Protein AF-A0AAP0JXM6-F1 (afdb_monomer_lite)

Sequence (128 aa):
MDSALVLCIYFRFPTVDTTRVLQEIHTDSAFCCRHSFEYSDRDEMMVAHIVGGFDAFIKLPQGWPMLTCALKLISLKSSENHSRAISLSFICKVEEMANSLDVHTRQNLLSFADAIEEILVQQMRSEL

Secondary structure (DSSP, 8-state):
--HHHHHHHHHH-TTS-TTSGGGTTTS------SSEEEEETTTTEEEEEETTTEEEEEEPPTTTTTS-PPPEEEEEEE-SSS-----HHHHHHHHHHHHHS-HHHHHSHHHHHHHHHHHHHHHHHH--

pLDDT: mean 72.8, std 18.31, range [34.12, 95.0]

Radius of gyration: 15.61 Å; chains: 1; bounding box: 45×33×35 Å

Structure (mmCIF, N/CA/C/O backbone):
data_AF-A0AAP0JXM6-F1
#
_entry.id   AF-A0AAP0JXM6-F1
#
loop_
_atom_site.group_PDB
_atom_site.id
_atom_site.type_symbol
_atom_site.label_atom_id
_atom_site.label_alt_id
_atom_site.label_comp_id
_atom_site.label_asym_id
_atom_site.label_entity_id
_atom_site.label_seq_id
_atom_site.pdbx_PDB_ins_code
_atom_site.Cartn_x
_atom_site.Cartn_y
_atom_site.Cartn_z
_atom_site.occupancy
_atom_site.B_iso_or_equiv
_atom_site.auth_seq_id
_atom_site.auth_comp_id
_atom_site.auth_asym_id
_atom_site.auth_atom_id
_atom_site.pdbx_PDB_model_num
ATOM 1 N N . MET A 1 1 ? 26.479 4.513 9.598 1.00 46.00 1 MET A N 1
ATOM 2 C CA . MET A 1 1 ? 25.680 4.909 8.422 1.00 46.00 1 MET A CA 1
ATOM 3 C C . MET A 1 1 ? 24.290 4.384 8.677 1.00 46.00 1 MET A C 1
ATOM 5 O O . MET A 1 1 ? 24.148 3.175 8.796 1.00 46.00 1 MET A O 1
ATOM 9 N N . ASP A 1 2 ? 23.326 5.275 8.889 1.00 44.44 2 ASP A N 1
ATOM 10 C CA . ASP A 1 2 ? 21.949 4.899 9.201 1.00 44.44 2 ASP A CA 1
ATOM 11 C C . ASP A 1 2 ? 21.358 4.061 8.070 1.00 44.44 2 ASP A C 1
ATOM 13 O O . ASP A 1 2 ? 21.294 4.504 6.922 1.00 44.44 2 ASP A O 1
ATOM 17 N N . SER A 1 3 ? 20.927 2.842 8.394 1.00 43.47 3 SER A N 1
ATOM 18 C CA . SER A 1 3 ? 20.316 1.900 7.449 1.00 43.47 3 SER A CA 1
ATOM 19 C C . SER A 1 3 ? 19.133 2.523 6.694 1.00 43.47 3 SER A C 1
ATOM 21 O O . SER A 1 3 ? 18.903 2.202 5.530 1.00 43.47 3 SER A O 1
ATOM 23 N N . ALA A 1 4 ? 18.450 3.490 7.316 1.00 44.25 4 ALA A N 1
ATOM 24 C CA . ALA A 1 4 ? 17.371 4.268 6.715 1.00 44.25 4 ALA A CA 1
ATOM 25 C C . ALA A 1 4 ? 17.824 5.122 5.513 1.00 44.25 4 ALA A C 1
ATOM 27 O O . ALA A 1 4 ? 17.113 5.200 4.513 1.00 44.25 4 ALA A O 1
ATOM 28 N N . LEU A 1 5 ? 19.021 5.723 5.559 1.00 46.34 5 LEU A N 1
ATOM 29 C CA . LEU A 1 5 ? 19.538 6.543 4.454 1.00 46.34 5 LEU A CA 1
ATOM 30 C C . LEU A 1 5 ? 19.880 5.686 3.230 1.00 46.34 5 LEU A C 1
ATOM 32 O O . LEU A 1 5 ? 19.656 6.104 2.096 1.00 46.34 5 LEU A O 1
ATOM 36 N N . VAL A 1 6 ? 20.383 4.471 3.456 1.00 50.72 6 VAL A N 1
ATOM 37 C CA . VAL A 1 6 ? 20.760 3.542 2.381 1.00 50.72 6 VAL A CA 1
ATOM 38 C C . VAL A 1 6 ? 19.522 3.033 1.635 1.00 50.72 6 VAL A C 1
ATOM 40 O O . VAL A 1 6 ? 19.532 2.998 0.404 1.00 50.72 6 VAL A O 1
ATOM 43 N N . LEU A 1 7 ? 18.435 2.716 2.353 1.00 54.78 7 LEU A N 1
ATOM 44 C CA . LEU A 1 7 ? 17.163 2.325 1.733 1.00 54.78 7 LEU A CA 1
ATOM 45 C C . LEU A 1 7 ? 16.554 3.477 0.914 1.00 54.78 7 LEU A C 1
ATOM 47 O O . LEU A 1 7 ? 16.177 3.268 -0.239 1.00 54.78 7 LEU A O 1
ATOM 51 N N . CYS A 1 8 ? 16.512 4.699 1.455 1.00 48.59 8 CYS A N 1
ATOM 52 C CA . CYS A 1 8 ? 15.958 5.862 0.747 1.00 48.59 8 CYS A CA 1
ATOM 53 C C . CYS A 1 8 ? 16.658 6.135 -0.595 1.00 48.59 8 CYS A C 1
ATOM 55 O O . CYS A 1 8 ? 15.997 6.427 -1.592 1.00 48.59 8 CYS A O 1
ATOM 57 N N . ILE A 1 9 ? 17.987 6.003 -0.644 1.00 53.06 9 ILE A N 1
ATOM 58 C CA . ILE A 1 9 ? 18.768 6.206 -1.872 1.00 53.06 9 ILE A CA 1
ATOM 59 C C . ILE A 1 9 ? 18.470 5.100 -2.895 1.00 53.06 9 ILE A C 1
ATOM 61 O O . ILE A 1 9 ? 18.244 5.395 -4.070 1.00 53.06 9 ILE A O 1
ATOM 65 N N . TYR A 1 10 ? 18.410 3.840 -2.452 1.00 52.59 10 TYR A N 1
ATOM 66 C CA . TYR A 1 10 ? 18.183 2.694 -3.336 1.00 52.59 10 TYR A CA 1
ATOM 67 C C . TYR A 1 10 ? 16.790 2.713 -3.986 1.00 52.59 10 TYR A C 1
ATOM 69 O O . TYR A 1 10 ? 16.650 2.415 -5.171 1.00 52.59 10 TYR A O 1
ATOM 77 N N . PHE A 1 11 ? 15.755 3.129 -3.248 1.00 54.75 11 PHE A N 1
ATOM 78 C CA . PHE A 1 11 ? 14.386 3.192 -3.781 1.00 54.75 11 PHE A CA 1
ATOM 79 C C . PHE A 1 11 ? 14.093 4.435 -4.621 1.00 54.75 11 PHE A C 1
ATOM 81 O O . PHE A 1 11 ? 13.158 4.417 -5.427 1.00 54.75 11 PHE A O 1
ATOM 88 N N . ARG A 1 12 ? 14.883 5.507 -4.472 1.00 50.31 12 ARG A N 1
ATOM 89 C CA . ARG A 1 12 ? 14.752 6.713 -5.300 1.00 50.31 12 ARG A CA 1
ATOM 90 C C . ARG A 1 12 ? 15.459 6.578 -6.652 1.00 50.31 12 ARG A C 1
ATOM 92 O O . ARG A 1 12 ? 14.967 7.131 -7.632 1.00 50.31 12 ARG A O 1
ATOM 99 N N . PHE A 1 13 ? 16.562 5.830 -6.723 1.00 47.38 13 PHE A N 1
ATOM 100 C CA . PHE A 1 13 ? 17.358 5.657 -7.944 1.00 47.38 13 PHE A CA 1
ATOM 101 C C . PHE A 1 13 ? 17.736 4.182 -8.173 1.00 47.38 13 PHE A C 1
ATOM 103 O O . PHE A 1 13 ? 18.875 3.793 -7.918 1.00 47.38 13 PHE A O 1
ATOM 110 N N . PRO A 1 14 ? 16.821 3.349 -8.704 1.00 46.53 14 PRO A N 1
ATOM 111 C CA . PRO A 1 14 ? 17.068 1.914 -8.873 1.00 46.53 14 PRO A CA 1
ATOM 112 C C . PRO A 1 14 ? 18.116 1.566 -9.952 1.00 46.53 14 PRO A C 1
ATOM 114 O O . PRO A 1 14 ? 18.476 0.401 -10.093 1.00 46.53 14 PRO A O 1
ATOM 117 N N . THR A 1 15 ? 18.604 2.541 -10.731 1.00 45.38 15 THR A N 1
ATOM 118 C CA . THR A 1 15 ? 19.466 2.312 -11.909 1.00 45.38 15 THR A CA 1
ATOM 119 C C . THR A 1 15 ? 20.840 2.987 -11.857 1.00 45.38 15 THR A C 1
ATOM 121 O O . THR A 1 15 ? 21.535 2.989 -12.871 1.00 45.38 15 THR A O 1
ATOM 124 N N . VAL A 1 16 ? 21.252 3.589 -10.736 1.00 47.06 16 VAL A N 1
ATOM 125 C CA . VAL A 1 16 ? 22.536 4.313 -10.666 1.00 47.06 16 VAL A CA 1
ATOM 126 C C . VAL A 1 16 ? 23.556 3.552 -9.825 1.00 47.06 16 VAL A C 1
ATOM 128 O O . VAL A 1 16 ? 23.316 3.228 -8.666 1.00 47.06 16 VAL A O 1
ATOM 131 N N . ASP A 1 17 ? 24.711 3.306 -10.447 1.00 46.91 17 ASP A N 1
ATOM 132 C CA . ASP A 1 17 ? 25.941 2.779 -9.859 1.00 46.91 17 ASP A CA 1
ATOM 133 C C . ASP A 1 17 ? 26.232 3.477 -8.515 1.00 46.91 17 ASP A C 1
ATOM 135 O O . ASP A 1 17 ? 26.481 4.687 -8.443 1.00 46.91 17 ASP A O 1
ATOM 139 N N . THR A 1 18 ? 26.134 2.713 -7.428 1.00 48.53 18 THR A N 1
ATOM 140 C CA . THR A 1 18 ? 26.027 3.164 -6.026 1.00 48.53 18 THR A CA 1
ATOM 141 C C . THR A 1 18 ? 27.225 3.972 -5.515 1.00 48.53 18 THR A C 1
ATOM 143 O O . THR A 1 18 ? 27.189 4.518 -4.414 1.00 48.53 18 THR A O 1
ATOM 146 N N . THR A 1 19 ? 28.286 4.093 -6.309 1.00 45.75 19 THR A N 1
ATOM 147 C CA . THR A 1 19 ? 29.558 4.712 -5.925 1.00 45.75 19 THR A CA 1
ATOM 148 C C . THR A 1 19 ? 29.633 6.223 -6.158 1.00 45.75 19 THR A C 1
ATOM 150 O O . THR A 1 19 ? 30.453 6.874 -5.517 1.00 45.75 19 THR A O 1
ATOM 153 N N . ARG A 1 20 ? 28.782 6.821 -7.009 1.00 41.75 20 ARG A N 1
ATOM 154 C CA . ARG A 1 20 ? 28.852 8.275 -7.310 1.00 41.75 20 ARG A CA 1
ATOM 155 C C . ARG A 1 20 ? 27.851 9.138 -6.540 1.00 41.75 20 ARG A C 1
ATOM 157 O O . ARG A 1 20 ? 28.072 10.334 -6.405 1.00 41.75 20 ARG A O 1
ATOM 164 N N . VAL A 1 21 ? 26.795 8.541 -5.992 1.00 49.12 21 VAL A N 1
ATOM 165 C CA . VAL A 1 21 ? 25.706 9.284 -5.327 1.00 49.12 21 VAL A CA 1
ATOM 166 C C . VAL A 1 21 ? 26.081 9.713 -3.902 1.00 49.12 21 VAL A C 1
ATOM 168 O O . VAL A 1 21 ? 25.598 10.721 -3.405 1.00 49.12 21 VAL A O 1
ATOM 171 N N . LEU A 1 22 ? 26.998 8.994 -3.243 1.00 47.78 22 LEU A N 1
ATOM 172 C CA . LEU A 1 22 ? 27.390 9.270 -1.854 1.00 47.78 22 LEU A CA 1
ATOM 173 C C . LEU A 1 22 ? 28.123 10.610 -1.671 1.00 47.78 22 LEU A C 1
ATOM 175 O O . LEU A 1 22 ? 28.126 11.150 -0.568 1.00 47.78 22 LEU A O 1
ATOM 179 N N . GLN A 1 23 ? 28.737 11.151 -2.728 1.00 42.44 23 GLN A N 1
ATOM 180 C CA . GLN A 1 23 ? 29.554 12.365 -2.642 1.00 42.44 23 GLN A CA 1
ATOM 181 C C . GLN A 1 23 ? 28.757 13.656 -2.903 1.00 42.44 23 GLN A C 1
ATOM 183 O O . GLN A 1 23 ? 29.183 14.725 -2.473 1.00 42.44 23 GLN A O 1
ATOM 188 N N . GLU A 1 24 ? 27.588 13.565 -3.546 1.00 41.09 24 GLU A N 1
ATOM 189 C CA . GLU A 1 24 ? 26.732 14.721 -3.868 1.00 41.09 24 GLU A CA 1
ATOM 190 C C . GLU A 1 24 ? 25.692 15.022 -2.769 1.00 41.09 24 GLU A C 1
ATOM 192 O O . GLU A 1 24 ? 25.164 16.125 -2.684 1.00 41.09 24 GLU A O 1
ATOM 197 N N . ILE A 1 25 ? 25.447 14.071 -1.860 1.00 45.91 25 ILE A N 1
ATOM 198 C CA . ILE A 1 25 ? 24.448 14.193 -0.779 1.00 45.91 25 ILE A CA 1
ATOM 199 C C . ILE A 1 25 ? 25.002 14.962 0.442 1.00 45.91 25 ILE A C 1
ATOM 201 O O . ILE A 1 25 ? 24.247 15.335 1.338 1.00 45.91 25 ILE A O 1
ATOM 205 N N . HIS A 1 26 ? 26.307 15.265 0.486 1.00 39.72 26 HIS A N 1
ATOM 206 C CA . HIS A 1 26 ? 26.926 15.970 1.619 1.00 39.72 26 HIS A CA 1
ATOM 207 C C . HIS A 1 26 ? 26.486 17.441 1.756 1.00 39.72 26 HIS A C 1
ATOM 209 O O . HIS A 1 26 ? 26.698 18.028 2.815 1.00 39.72 26 HIS A O 1
ATOM 215 N N . THR A 1 27 ? 25.859 18.044 0.738 1.00 34.12 27 THR A N 1
ATOM 216 C CA . THR A 1 27 ? 25.640 19.505 0.747 1.00 34.12 27 THR A CA 1
ATOM 217 C C . THR A 1 27 ? 24.243 19.970 0.339 1.00 34.12 27 THR A C 1
ATOM 219 O O . THR A 1 27 ? 24.005 21.172 0.352 1.00 34.12 27 THR A O 1
ATOM 222 N N . ASP A 1 28 ? 23.300 19.074 0.037 1.00 37.47 28 ASP A N 1
ATOM 223 C CA . ASP A 1 28 ? 21.892 19.457 -0.149 1.00 37.47 28 ASP A CA 1
ATOM 224 C C . ASP A 1 28 ? 20.963 18.233 -0.079 1.00 37.47 28 ASP A C 1
ATOM 226 O O . ASP A 1 28 ? 20.655 17.605 -1.089 1.00 37.47 28 ASP A O 1
ATOM 230 N N . SER A 1 29 ? 20.537 17.811 1.115 1.00 41.09 29 SER A N 1
ATOM 231 C CA . SER A 1 29 ? 19.379 16.912 1.190 1.00 41.09 29 SER A CA 1
ATOM 232 C C . SER A 1 29 ? 18.617 17.014 2.504 1.00 41.09 29 SER A C 1
ATOM 234 O O . SER A 1 29 ? 18.578 16.112 3.334 1.00 41.09 29 SER A O 1
ATOM 236 N N . ALA A 1 30 ? 17.832 18.078 2.604 1.00 38.38 30 ALA A N 1
ATOM 237 C CA . ALA A 1 30 ? 16.565 18.035 3.327 1.00 38.38 30 ALA A CA 1
ATOM 238 C C . ALA A 1 30 ? 15.517 17.131 2.618 1.00 38.38 30 ALA A C 1
ATOM 240 O O . ALA A 1 30 ? 14.319 17.401 2.680 1.00 38.38 30 ALA A O 1
ATOM 241 N N . PHE A 1 31 ? 15.924 16.063 1.916 1.00 47.62 31 PHE A N 1
ATOM 242 C CA . PHE A 1 31 ? 15.020 15.190 1.155 1.00 47.62 31 PHE A CA 1
ATOM 243 C C . PHE A 1 31 ? 14.501 14.059 2.043 1.00 47.62 31 PHE A C 1
ATOM 245 O O . PHE A 1 31 ? 14.818 12.880 1.898 1.00 47.62 31 PHE A O 1
ATOM 252 N N . CYS A 1 32 ? 13.701 14.505 3.005 1.00 45.50 32 CYS A N 1
ATOM 253 C CA . CYS A 1 32 ? 12.939 13.743 3.973 1.00 45.50 32 CYS A CA 1
ATOM 254 C C . CYS A 1 32 ? 11.932 12.844 3.236 1.00 45.50 32 CYS A C 1
ATOM 256 O O . CYS A 1 32 ? 10.890 13.314 2.775 1.00 45.50 32 CYS A O 1
ATOM 258 N N . CYS A 1 33 ? 12.233 11.550 3.086 1.00 54.59 33 CYS A N 1
ATOM 259 C CA . CYS A 1 33 ? 11.166 10.587 2.829 1.00 54.59 33 CYS A CA 1
ATOM 260 C C . CYS A 1 33 ? 10.214 10.671 4.024 1.00 54.59 33 CYS A C 1
ATOM 262 O O . CYS A 1 33 ? 10.645 10.524 5.166 1.00 54.59 33 CYS A O 1
ATOM 264 N N . ARG A 1 34 ? 8.933 10.959 3.770 1.00 67.69 34 ARG A N 1
ATOM 265 C CA . ARG A 1 34 ? 7.917 11.087 4.831 1.00 67.69 34 ARG A CA 1
ATOM 266 C C . ARG A 1 34 ? 7.720 9.775 5.596 1.00 67.69 34 ARG A C 1
ATOM 268 O O . ARG A 1 34 ? 7.225 9.788 6.715 1.00 67.69 34 ARG A O 1
ATOM 275 N N . HIS A 1 35 ? 8.135 8.667 4.992 1.00 74.19 35 HIS A N 1
ATOM 276 C CA . HIS A 1 35 ? 8.035 7.317 5.522 1.00 74.19 35 HIS A CA 1
ATOM 277 C C . HIS A 1 35 ? 9.429 6.755 5.801 1.00 74.19 35 HIS A C 1
ATOM 279 O O . HIS A 1 35 ? 10.340 6.927 4.984 1.00 74.19 35 HIS A O 1
ATOM 285 N N . SER A 1 36 ? 9.585 6.058 6.928 1.00 78.56 36 SER A N 1
ATOM 286 C CA . SER A 1 36 ? 10.741 5.189 7.161 1.00 78.56 36 SER A CA 1
ATOM 287 C C . SER A 1 36 ? 10.407 3.757 6.755 1.00 78.56 36 SER A C 1
ATOM 289 O O . SER A 1 36 ? 9.256 3.330 6.824 1.00 78.56 36 SER A O 1
ATOM 291 N N . PHE A 1 37 ? 11.419 3.018 6.304 1.00 81.75 37 PHE A N 1
ATOM 292 C CA . PHE A 1 37 ? 11.262 1.650 5.823 1.00 81.75 37 PHE A CA 1
ATOM 293 C C . PHE A 1 37 ? 12.227 0.712 6.542 1.00 81.75 37 PHE A C 1
ATOM 295 O O . PHE A 1 37 ? 13.408 1.033 6.694 1.00 81.75 37 PHE A O 1
ATOM 302 N N . GLU A 1 38 ? 11.736 -0.461 6.922 1.00 83.62 38 GLU A N 1
ATOM 303 C CA . GLU A 1 38 ? 12.508 -1.542 7.526 1.00 83.62 38 GLU A CA 1
ATOM 304 C C . GLU A 1 38 ? 12.329 -2.827 6.716 1.00 83.62 38 GLU A C 1
ATOM 306 O O . GLU A 1 38 ? 11.212 -3.241 6.416 1.00 83.62 38 GLU A O 1
ATOM 311 N N . TYR A 1 39 ? 13.433 -3.482 6.359 1.00 80.62 39 TYR A N 1
ATOM 312 C CA . TYR A 1 39 ? 13.399 -4.744 5.623 1.00 80.62 39 TYR A CA 1
ATOM 313 C C . TYR A 1 39 ? 13.586 -5.937 6.568 1.00 80.62 39 TYR A C 1
ATOM 315 O O . TYR A 1 39 ? 14.559 -5.987 7.323 1.00 80.62 39 TYR A O 1
ATOM 323 N N . SER A 1 40 ? 12.686 -6.918 6.482 1.00 77.19 40 SER A N 1
ATOM 324 C CA . SER A 1 40 ? 12.809 -8.225 7.131 1.00 77.19 40 SER A CA 1
ATOM 325 C C . SER A 1 40 ? 13.178 -9.281 6.095 1.00 77.19 40 SER A C 1
ATOM 327 O O . SER A 1 40 ? 12.339 -9.704 5.298 1.00 77.19 40 SER A O 1
ATOM 329 N N . ASP A 1 41 ? 14.427 -9.745 6.145 1.00 72.38 41 ASP A N 1
ATOM 330 C CA . ASP A 1 41 ? 14.922 -10.814 5.269 1.00 72.38 41 ASP A CA 1
ATOM 331 C C . ASP A 1 41 ? 14.218 -12.153 5.521 1.00 72.38 41 ASP A C 1
ATOM 333 O O . ASP A 1 41 ? 13.949 -12.917 4.602 1.00 72.38 41 ASP A O 1
ATOM 337 N N . ARG A 1 42 ? 13.841 -12.410 6.780 1.00 75.88 42 ARG A N 1
ATOM 338 C CA . ARG A 1 42 ? 13.152 -13.641 7.190 1.00 75.88 42 ARG A CA 1
ATOM 339 C C . ARG A 1 42 ? 11.810 -13.824 6.479 1.00 75.88 42 ARG A C 1
ATOM 341 O O . ARG A 1 42 ? 11.447 -14.953 6.165 1.00 75.88 42 ARG A O 1
ATOM 348 N N . ASP A 1 43 ? 11.076 -12.732 6.292 1.00 76.44 43 ASP A N 1
ATOM 349 C CA . ASP A 1 43 ? 9.698 -12.749 5.793 1.00 76.44 43 ASP A CA 1
ATOM 350 C C . ASP A 1 43 ? 9.582 -12.178 4.369 1.00 76.44 43 ASP A C 1
ATOM 352 O O . ASP A 1 43 ? 8.469 -12.043 3.856 1.00 76.44 43 ASP A O 1
ATOM 356 N N . GLU A 1 44 ? 10.717 -11.829 3.743 1.00 81.00 44 GLU A N 1
ATOM 357 C CA . GLU A 1 44 ? 10.805 -11.132 2.449 1.00 81.00 44 GLU A CA 1
ATOM 358 C C . GLU A 1 44 ? 9.830 -9.938 2.378 1.00 81.00 44 GLU A C 1
ATOM 360 O O . GLU A 1 44 ? 9.061 -9.743 1.426 1.00 81.00 44 GLU A O 1
ATOM 365 N N . MET A 1 45 ? 9.818 -9.151 3.453 1.00 84.62 45 MET A N 1
ATOM 366 C CA . MET A 1 45 ? 8.810 -8.129 3.700 1.00 84.62 45 MET A CA 1
ATOM 367 C C . MET A 1 45 ? 9.458 -6.792 4.023 1.00 84.62 45 MET A C 1
ATOM 369 O O . MET A 1 45 ? 10.457 -6.714 4.734 1.00 84.62 45 MET A O 1
ATOM 373 N N . MET A 1 46 ? 8.844 -5.731 3.517 1.00 86.31 46 MET A N 1
ATOM 374 C CA . MET A 1 46 ? 9.156 -4.360 3.877 1.00 86.31 46 MET A CA 1
ATOM 375 C C . MET A 1 46 ? 8.087 -3.837 4.833 1.00 86.31 46 MET A C 1
ATOM 377 O O . MET A 1 46 ? 6.896 -3.939 4.551 1.00 86.31 46 MET A O 1
ATOM 381 N N . VAL A 1 47 ? 8.501 -3.254 5.946 1.00 86.88 47 VAL A N 1
ATOM 382 C CA . VAL A 1 47 ? 7.635 -2.496 6.845 1.00 86.88 47 VAL A CA 1
ATOM 383 C C . VAL A 1 47 ? 7.820 -1.025 6.514 1.00 86.88 47 VAL A C 1
ATOM 385 O O . VAL A 1 47 ? 8.937 -0.523 6.537 1.00 86.88 47 VAL A O 1
ATOM 388 N N . ALA A 1 48 ? 6.738 -0.344 6.158 1.00 87.81 48 ALA A N 1
ATOM 389 C CA . ALA A 1 48 ? 6.724 1.097 5.967 1.00 87.81 48 ALA A CA 1
ATOM 390 C C . ALA A 1 48 ? 6.043 1.745 7.171 1.00 87.81 48 ALA A C 1
ATOM 392 O O . ALA A 1 48 ? 4.861 1.501 7.418 1.00 87.81 48 ALA A O 1
ATOM 393 N N . HIS A 1 49 ? 6.776 2.576 7.900 1.00 87.44 49 HIS A N 1
ATOM 394 C CA . HIS A 1 49 ? 6.224 3.386 8.975 1.00 87.44 49 HIS A CA 1
ATOM 395 C C . HIS A 1 49 ? 5.614 4.643 8.362 1.00 87.44 49 HIS A C 1
ATOM 397 O O . HIS A 1 49 ? 6.304 5.538 7.859 1.00 87.44 49 HIS A O 1
ATOM 403 N N . ILE A 1 50 ? 4.290 4.676 8.359 1.00 84.12 50 ILE A N 1
ATOM 404 C CA . ILE A 1 50 ? 3.485 5.730 7.767 1.00 84.12 50 ILE A CA 1
ATOM 405 C C . ILE A 1 50 ? 3.227 6.817 8.811 1.00 84.12 50 ILE A C 1
ATOM 407 O O . ILE A 1 50 ? 3.001 6.553 9.997 1.00 84.12 50 ILE A O 1
ATOM 411 N N . VAL A 1 51 ? 3.249 8.070 8.351 1.00 70.88 51 VAL A N 1
ATOM 412 C CA . VA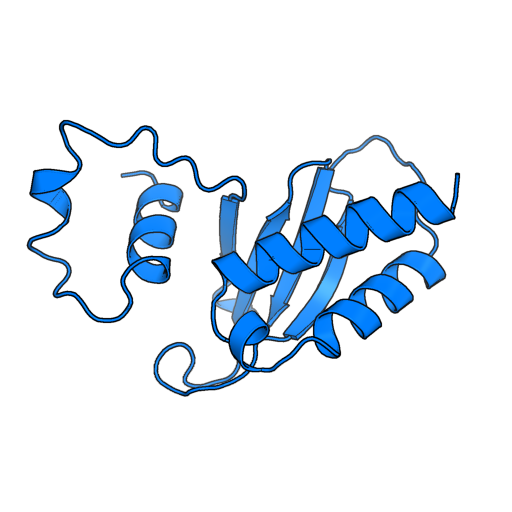L A 1 51 ? 2.902 9.230 9.173 1.00 70.88 51 VAL A CA 1
ATOM 413 C C . VAL A 1 51 ? 1.464 9.067 9.669 1.00 70.88 51 VAL A C 1
ATOM 415 O O . VAL A 1 51 ? 0.551 8.816 8.889 1.00 70.88 51 VAL A O 1
ATOM 418 N N . GLY A 1 52 ? 1.257 9.196 10.980 1.00 70.56 52 GLY A N 1
ATOM 419 C CA . GLY A 1 52 ? -0.045 8.952 11.613 1.00 70.56 52 GLY A CA 1
ATOM 420 C C . GLY A 1 52 ? -0.112 7.695 12.482 1.00 70.56 52 GLY A C 1
ATOM 421 O O . GLY A 1 52 ? -1.207 7.310 12.880 1.00 70.56 52 GLY A O 1
ATOM 422 N N . GLY A 1 53 ? 1.032 7.076 12.794 1.00 79.00 53 GLY A N 1
ATOM 423 C CA . GLY A 1 53 ? 1.111 6.002 13.788 1.00 79.00 53 GLY A CA 1
ATOM 424 C C . GLY A 1 53 ? 0.685 4.644 13.239 1.00 79.00 53 GLY A C 1
ATOM 425 O O . GLY A 1 53 ? 0.031 3.871 13.943 1.00 79.00 53 GLY A O 1
ATOM 426 N N . PHE A 1 54 ? 1.016 4.368 11.975 1.00 85.12 54 PHE A N 1
ATOM 427 C CA . PHE A 1 54 ? 0.686 3.124 11.288 1.00 85.12 54 PHE A CA 1
ATOM 428 C C . PHE A 1 54 ? 1.911 2.471 10.668 1.00 85.12 54 PHE A C 1
ATOM 430 O O . PHE A 1 54 ? 2.732 3.143 10.057 1.00 85.12 54 PHE A O 1
ATOM 437 N N . ASP A 1 55 ? 1.950 1.148 10.730 1.00 89.31 55 ASP A N 1
ATOM 438 C CA . ASP A 1 55 ? 2.931 0.312 10.061 1.00 89.31 55 ASP A CA 1
ATOM 439 C C . ASP A 1 55 ? 2.239 -0.499 8.963 1.00 89.31 55 ASP A C 1
ATOM 441 O O . ASP A 1 55 ? 1.308 -1.275 9.217 1.00 89.31 55 ASP A O 1
ATOM 445 N N . ALA A 1 56 ? 2.701 -0.318 7.730 1.00 90.88 56 ALA A N 1
ATOM 446 C CA . ALA A 1 56 ? 2.255 -1.061 6.563 1.00 90.88 56 ALA A CA 1
ATOM 447 C C . ALA A 1 56 ? 3.237 -2.188 6.243 1.00 90.88 56 ALA A C 1
ATOM 449 O O . ALA A 1 56 ? 4.407 -1.961 5.948 1.00 90.88 56 ALA A O 1
ATOM 450 N N . PHE A 1 57 ? 2.735 -3.417 6.267 1.00 91.19 57 PHE A N 1
ATOM 451 C CA . PHE A 1 57 ? 3.497 -4.628 5.997 1.00 91.19 57 PHE A CA 1
ATOM 452 C C . PHE A 1 57 ? 3.345 -4.989 4.524 1.00 91.19 57 PHE A C 1
ATOM 454 O O . PHE A 1 57 ? 2.309 -5.500 4.094 1.00 91.19 57 PHE A O 1
ATOM 461 N N . ILE A 1 58 ? 4.372 -4.700 3.738 1.00 91.50 58 ILE A N 1
ATOM 462 C CA . ILE A 1 58 ? 4.373 -4.800 2.284 1.00 91.50 58 ILE A CA 1
ATOM 463 C C . ILE A 1 58 ? 5.199 -6.014 1.875 1.00 91.50 58 ILE A C 1
ATOM 465 O O . ILE A 1 58 ? 6.395 -6.099 2.146 1.00 91.50 58 ILE A O 1
ATOM 469 N N . LYS A 1 59 ? 4.574 -6.958 1.175 1.00 90.44 59 LYS A N 1
ATOM 470 C CA . LYS A 1 59 ? 5.285 -8.100 0.607 1.00 90.44 59 LYS A CA 1
ATOM 471 C C . LYS A 1 59 ? 6.011 -7.690 -0.661 1.00 90.44 59 LYS A C 1
ATOM 473 O O . LYS A 1 59 ? 5.401 -7.122 -1.573 1.00 90.44 59 LYS A O 1
ATOM 478 N N . LEU A 1 60 ? 7.286 -8.058 -0.728 1.00 85.00 60 LEU A N 1
ATOM 479 C CA . LEU A 1 60 ? 8.086 -7.916 -1.930 1.00 85.00 60 LEU A CA 1
ATOM 480 C C . LEU A 1 60 ? 7.894 -9.173 -2.795 1.00 85.00 60 LEU A C 1
ATOM 482 O O . LEU A 1 60 ? 8.087 -10.290 -2.313 1.00 85.00 60 LEU A O 1
ATOM 486 N N . PRO A 1 61 ? 7.451 -9.047 -4.054 1.00 82.44 61 PRO A N 1
ATOM 487 C CA . PRO A 1 61 ? 7.401 -10.185 -4.959 1.00 82.44 61 PRO A CA 1
ATOM 488 C C . PRO A 1 61 ? 8.819 -10.603 -5.362 1.00 82.44 61 PRO A C 1
ATOM 490 O O . PRO A 1 61 ? 9.725 -9.77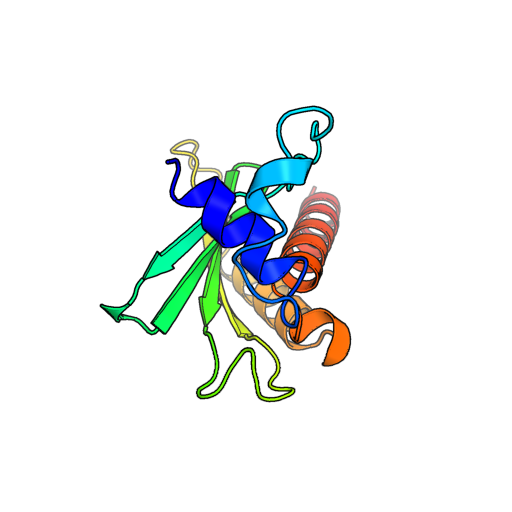3 -5.458 1.00 82.44 61 PRO A O 1
ATOM 493 N N . GLN A 1 62 ? 9.007 -11.892 -5.653 1.00 78.31 62 GLN A N 1
ATOM 494 C CA . GLN A 1 62 ? 10.304 -12.391 -6.104 1.00 78.31 62 GLN A CA 1
ATOM 495 C C . GLN A 1 62 ? 10.759 -11.668 -7.378 1.00 78.31 62 GLN A C 1
ATOM 497 O O . GLN A 1 62 ? 9.990 -11.486 -8.324 1.00 78.31 62 GLN A O 1
ATOM 502 N N . GLY A 1 63 ? 12.023 -11.244 -7.382 1.00 70.00 63 GLY A N 1
ATOM 503 C CA . GLY A 1 63 ? 12.630 -10.494 -8.481 1.00 70.00 63 GLY A CA 1
ATOM 504 C C . GLY A 1 63 ? 12.312 -8.996 -8.499 1.00 70.00 63 GLY A C 1
ATOM 505 O O . GLY A 1 63 ? 12.762 -8.296 -9.403 1.00 70.00 63 GLY A O 1
ATOM 506 N N . TRP A 1 64 ? 11.593 -8.466 -7.510 1.00 71.81 64 TRP A N 1
ATOM 507 C CA . TRP A 1 64 ? 11.564 -7.024 -7.261 1.00 71.81 64 TRP A CA 1
ATOM 508 C C . TRP A 1 64 ? 12.932 -6.543 -6.733 1.00 71.81 64 TRP A C 1
ATOM 510 O O . TRP A 1 64 ? 13.561 -7.280 -5.972 1.00 71.81 64 TRP A O 1
ATOM 520 N N . PRO A 1 65 ? 13.433 -5.347 -7.102 1.00 65.00 65 PRO A N 1
ATOM 521 C CA . PRO A 1 65 ? 12.823 -4.309 -7.949 1.00 65.00 65 PRO A CA 1
ATOM 522 C C . PRO A 1 65 ? 13.121 -4.446 -9.454 1.00 65.00 65 PRO A C 1
ATOM 524 O O . PRO A 1 65 ? 12.732 -3.585 -10.237 1.00 65.00 65 PRO A O 1
ATOM 527 N N . MET A 1 66 ? 13.835 -5.495 -9.871 1.00 65.31 66 MET A N 1
ATOM 528 C CA . MET A 1 66 ? 14.290 -5.683 -11.259 1.00 65.31 66 MET A CA 1
ATOM 529 C C . MET A 1 66 ? 13.147 -6.037 -12.222 1.00 65.31 66 MET A C 1
ATOM 531 O O . MET A 1 66 ? 13.184 -5.688 -13.400 1.00 65.31 66 MET A O 1
ATOM 535 N N . LEU A 1 67 ? 12.132 -6.740 -11.725 1.00 61.50 67 LEU A N 1
ATOM 536 C CA . LEU A 1 67 ? 10.919 -7.079 -12.455 1.00 61.50 67 LEU A CA 1
ATOM 537 C C . LEU A 1 67 ? 9.834 -6.044 -12.140 1.00 61.50 67 LEU A C 1
ATOM 539 O O . LEU A 1 67 ? 9.709 -5.597 -11.001 1.00 61.50 67 LEU A O 1
ATOM 543 N N . THR A 1 68 ? 9.008 -5.705 -13.133 1.00 71.25 68 THR A N 1
ATOM 544 C CA . THR A 1 68 ? 7.840 -4.800 -13.050 1.00 71.25 68 THR A CA 1
ATOM 545 C C . THR A 1 68 ? 6.688 -5.379 -12.207 1.00 71.25 68 THR A C 1
ATOM 547 O O . THR A 1 68 ? 5.504 -5.206 -12.505 1.00 71.25 68 THR A O 1
ATOM 550 N N . CYS A 1 69 ? 7.029 -6.090 -11.138 1.00 80.12 69 CYS A N 1
ATOM 551 C CA . CYS A 1 69 ? 6.123 -6.755 -10.229 1.00 80.12 69 CYS A CA 1
ATOM 552 C C . CYS A 1 69 ? 5.472 -5.741 -9.281 1.00 80.12 69 CYS A C 1
ATOM 554 O O . CYS A 1 69 ? 6.150 -4.912 -8.675 1.00 80.12 69 CYS A O 1
ATOM 556 N N . ALA A 1 70 ? 4.152 -5.839 -9.127 1.00 86.88 70 ALA A N 1
ATOM 557 C CA . ALA A 1 70 ? 3.402 -5.014 -8.189 1.00 86.88 70 ALA A CA 1
ATOM 558 C C . ALA A 1 70 ? 3.616 -5.490 -6.745 1.00 86.88 70 ALA A C 1
ATOM 560 O O . ALA A 1 70 ? 3.423 -6.668 -6.432 1.00 86.88 70 ALA A O 1
ATOM 561 N N . LEU A 1 71 ? 3.941 -4.553 -5.861 1.00 90.69 71 LEU A N 1
ATOM 562 C CA . LEU A 1 71 ? 3.945 -4.739 -4.417 1.00 90.69 71 LEU A CA 1
ATOM 563 C C . LEU A 1 71 ? 2.530 -5.046 -3.914 1.00 90.69 71 LEU A C 1
ATOM 565 O O . LEU A 1 71 ? 1.514 -4.705 -4.542 1.00 90.69 71 LEU A O 1
ATOM 569 N N . LYS A 1 72 ? 2.460 -5.719 -2.766 1.00 93.06 72 LYS A N 1
ATOM 570 C CA . LYS A 1 72 ? 1.195 -6.078 -2.125 1.00 93.06 72 LYS A CA 1
ATOM 571 C C . LYS A 1 72 ? 1.220 -5.683 -0.657 1.00 93.06 72 LYS A C 1
ATOM 573 O O . LYS A 1 72 ? 2.121 -6.094 0.069 1.00 93.06 72 LYS A O 1
ATOM 578 N N . LEU A 1 73 ? 0.210 -4.940 -0.217 1.00 93.56 73 LEU A N 1
ATOM 579 C CA . LEU A 1 73 ? -0.029 -4.705 1.201 1.00 93.56 73 LEU A CA 1
ATOM 580 C C . LEU A 1 73 ? -0.619 -5.985 1.804 1.00 93.56 73 LEU A C 1
ATOM 582 O O . LEU A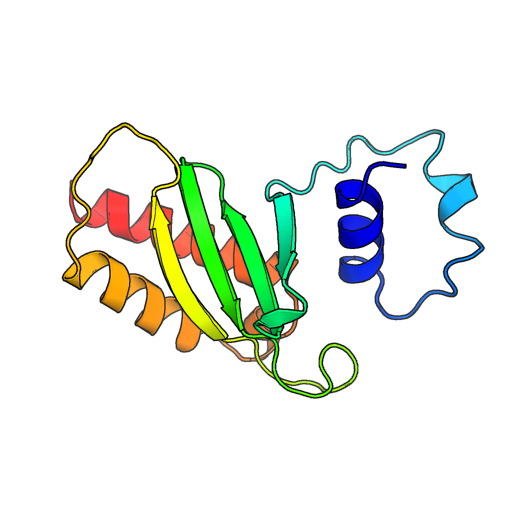 1 73 ? -1.623 -6.499 1.310 1.00 93.56 73 LEU A O 1
ATOM 586 N N . ILE A 1 74 ? 0.048 -6.531 2.818 1.00 92.38 74 ILE A N 1
ATOM 587 C CA . ILE A 1 74 ? -0.352 -7.766 3.505 1.00 92.38 74 ILE A CA 1
ATOM 588 C C . ILE A 1 74 ? -1.136 -7.465 4.763 1.00 92.38 74 ILE A C 1
ATOM 590 O O . ILE A 1 74 ? -2.099 -8.162 5.051 1.00 92.38 74 ILE A O 1
ATOM 594 N N . SER A 1 75 ? -0.681 -6.477 5.525 1.00 89.62 75 SER A N 1
ATOM 595 C CA . SER A 1 75 ? -1.395 -6.036 6.708 1.00 89.62 75 SER A CA 1
ATOM 596 C C . SER A 1 75 ? -1.071 -4.600 7.051 1.00 89.62 75 SER A C 1
ATOM 598 O O . SER A 1 75 ? 0.012 -4.108 6.729 1.00 89.62 75 SER A O 1
ATOM 600 N N . LEU A 1 76 ? -1.978 -3.968 7.781 1.00 89.75 76 LEU A N 1
ATOM 601 C CA . LEU A 1 76 ? -1.749 -2.682 8.414 1.00 89.75 76 LEU A CA 1
ATOM 602 C C . LEU A 1 76 ? -1.908 -2.815 9.931 1.00 89.75 76 LEU A C 1
ATOM 604 O O . LEU A 1 76 ? -2.851 -3.447 10.408 1.00 89.75 76 LEU A O 1
ATOM 608 N N . LYS A 1 77 ? -1.000 -2.212 10.699 1.00 87.12 77 LYS A N 1
ATOM 609 C CA . LYS A 1 77 ? -1.088 -2.151 12.164 1.00 87.12 77 LYS A CA 1
ATOM 610 C C . LYS A 1 77 ? -0.915 -0.722 12.645 1.00 87.12 77 LYS A C 1
ATOM 612 O O . LYS A 1 77 ? -0.239 0.060 11.995 1.00 87.12 77 LYS A O 1
ATOM 617 N N . SER A 1 78 ? -1.507 -0.384 13.785 1.00 82.75 78 SER A N 1
ATOM 618 C CA . SER A 1 78 ? -1.164 0.863 14.470 1.00 82.75 78 SER A CA 1
ATOM 619 C C . SER A 1 78 ? 0.123 0.656 15.269 1.00 82.75 78 SER A C 1
ATOM 621 O O . SER A 1 78 ? 0.242 -0.342 15.982 1.00 82.75 78 SER A O 1
ATOM 623 N N . SER A 1 79 ? 1.081 1.567 15.114 1.00 70.81 79 SER A N 1
ATOM 624 C CA . SER A 1 79 ? 2.360 1.562 15.828 1.00 70.81 79 SER A CA 1
ATOM 625 C C . SER A 1 79 ? 2.277 2.256 17.191 1.00 70.81 79 SER A C 1
ATOM 627 O O . SER A 1 79 ? 3.110 2.020 18.066 1.00 70.81 79 SER A O 1
ATOM 629 N N . GLU A 1 80 ? 1.252 3.085 17.415 1.00 65.12 80 GLU A N 1
ATOM 630 C CA . GLU A 1 80 ? 1.035 3.754 18.694 1.00 65.12 80 GLU A CA 1
ATOM 631 C C . GLU A 1 80 ? 0.366 2.823 19.717 1.00 65.12 80 GLU A C 1
ATOM 633 O O . GLU A 1 80 ? -0.693 2.242 19.488 1.00 65.12 80 GLU A O 1
ATOM 638 N N . ASN A 1 81 ? 0.925 2.784 20.933 1.00 53.41 81 ASN A N 1
ATOM 639 C CA . ASN A 1 81 ? 0.308 2.163 22.118 1.00 53.41 81 ASN A CA 1
ATOM 640 C C . ASN A 1 81 ? -1.025 2.830 22.533 1.00 53.41 81 ASN A C 1
ATOM 642 O O . ASN A 1 81 ? -1.674 2.420 23.500 1.00 53.41 81 ASN A O 1
ATOM 646 N N . HIS A 1 82 ? -1.442 3.877 21.823 1.00 50.31 82 HIS A N 1
ATOM 647 C CA . HIS A 1 82 ? -2.742 4.509 21.949 1.00 50.31 82 HIS A CA 1
ATOM 648 C C . HIS A 1 82 ? -3.744 3.663 21.171 1.00 50.31 82 HIS A C 1
ATOM 650 O O . HIS A 1 82 ? -3.987 3.892 19.994 1.00 50.31 82 HIS A O 1
ATOM 656 N N . SER A 1 83 ? -4.292 2.657 21.853 1.00 51.84 83 SER A N 1
ATOM 657 C CA . SER A 1 83 ? -5.313 1.712 21.383 1.00 51.84 83 SER A CA 1
ATOM 658 C C . SER A 1 83 ? -6.610 2.364 20.864 1.00 51.84 83 SER A C 1
ATOM 660 O O . SER A 1 83 ? -7.711 2.090 21.342 1.00 51.84 83 SER A O 1
ATOM 662 N N . ARG A 1 84 ? -6.533 3.204 19.829 1.00 59.47 84 ARG A N 1
ATOM 663 C CA . ARG A 1 84 ? -7.674 3.419 18.951 1.00 59.47 84 ARG A CA 1
ATOM 664 C C . ARG A 1 84 ? -7.896 2.062 18.302 1.00 59.47 84 ARG A C 1
ATOM 666 O O . ARG A 1 84 ? -7.112 1.645 17.460 1.00 59.47 84 ARG A O 1
ATOM 673 N N . ALA A 1 85 ? -8.877 1.317 18.798 1.00 64.81 85 ALA A N 1
ATOM 674 C CA . ALA A 1 85 ? -9.210 0.009 18.265 1.00 64.81 85 ALA A CA 1
ATOM 675 C C . ALA A 1 85 ? -9.692 0.210 16.828 1.00 64.81 85 ALA A C 1
ATOM 677 O O . ALA A 1 85 ? -10.828 0.610 16.587 1.00 64.81 85 ALA A O 1
ATOM 678 N N . ILE A 1 86 ? -8.788 0.006 15.878 1.00 75.25 86 ILE A N 1
ATOM 679 C CA . ILE A 1 86 ? -9.112 0.077 14.465 1.00 75.25 86 ILE A CA 1
ATOM 680 C C . ILE A 1 86 ? -9.875 -1.190 14.135 1.00 75.25 86 ILE A C 1
ATOM 682 O O . ILE A 1 86 ? -9.425 -2.300 14.430 1.00 75.25 86 ILE A O 1
ATOM 686 N N . SER A 1 87 ? -11.062 -1.018 13.566 1.00 83.00 87 SER A N 1
ATOM 687 C CA . SER A 1 87 ? -11.887 -2.151 13.181 1.00 83.00 87 SER A CA 1
ATOM 688 C C . SER A 1 87 ? -11.154 -2.991 12.138 1.00 83.00 87 SER A C 1
ATOM 690 O O . SER A 1 87 ? -10.576 -2.454 11.195 1.00 83.00 87 SER A O 1
ATOM 692 N N . LEU A 1 88 ? -11.229 -4.318 12.253 1.00 82.94 88 LEU A N 1
ATOM 693 C CA . LEU A 1 88 ? -10.712 -5.218 11.216 1.00 82.94 88 LEU A CA 1
ATOM 694 C C . LEU A 1 88 ? -11.310 -4.887 9.841 1.00 82.94 88 LEU A C 1
ATOM 696 O O . LEU A 1 88 ? -10.616 -4.975 8.838 1.00 82.94 88 LEU A O 1
ATOM 700 N N . SER A 1 89 ? -12.569 -4.436 9.801 1.00 85.81 89 SER A N 1
ATOM 701 C CA . SER A 1 89 ? -13.216 -4.003 8.555 1.00 85.81 89 SER A CA 1
ATOM 702 C C . SER A 1 89 ? -12.523 -2.803 7.897 1.00 85.81 89 SER A C 1
ATOM 704 O O . SER A 1 89 ? -12.376 -2.798 6.678 1.00 85.81 89 SER A O 1
ATOM 706 N N . PHE A 1 90 ? -12.034 -1.838 8.684 1.00 86.50 90 PHE A N 1
ATOM 707 C CA . PHE A 1 90 ? -11.241 -0.717 8.177 1.00 86.50 90 PHE A CA 1
ATOM 708 C C . PHE A 1 90 ? -9.925 -1.218 7.583 1.00 86.50 90 PHE A C 1
ATOM 710 O O . PHE A 1 90 ? -9.576 -0.859 6.462 1.00 86.50 90 PHE A O 1
ATOM 717 N N . ILE A 1 91 ? -9.223 -2.089 8.315 1.00 86.25 91 ILE A N 1
ATOM 718 C CA . ILE A 1 91 ? -7.936 -2.653 7.889 1.00 86.25 91 ILE A CA 1
ATOM 719 C C . ILE A 1 91 ? -8.106 -3.406 6.565 1.00 86.25 91 ILE A C 1
ATOM 721 O O . ILE A 1 91 ? -7.414 -3.097 5.597 1.00 86.25 91 ILE A O 1
ATOM 725 N N . CYS A 1 92 ? -9.082 -4.316 6.486 1.00 88.75 92 CYS A N 1
ATOM 726 C CA . CYS A 1 92 ? -9.374 -5.063 5.263 1.00 88.75 92 CYS A CA 1
ATOM 727 C C . CYS A 1 92 ? -9.724 -4.135 4.093 1.00 88.75 92 CYS A C 1
ATOM 729 O O . CYS A 1 92 ? -9.252 -4.344 2.981 1.00 88.75 92 CYS A O 1
ATOM 731 N N . LYS A 1 93 ? -10.495 -3.071 4.336 1.00 91.12 93 LYS A N 1
ATOM 732 C CA . LYS A 1 93 ? -10.860 -2.107 3.293 1.00 91.12 93 LYS A CA 1
ATOM 733 C C . LYS A 1 93 ? -9.647 -1.338 2.765 1.00 91.12 93 LYS A C 1
ATOM 735 O O . LYS A 1 93 ? -9.511 -1.174 1.555 1.00 91.12 93 LYS A O 1
ATOM 740 N N . VAL A 1 94 ? -8.749 -0.892 3.646 1.00 91.12 94 VAL A N 1
ATOM 741 C CA . VAL A 1 94 ? -7.493 -0.238 3.242 1.00 91.12 94 VAL A CA 1
ATOM 742 C C . VAL A 1 94 ? -6.616 -1.203 2.442 1.00 91.12 94 VAL A C 1
ATOM 744 O O . VAL A 1 94 ? -6.092 -0.822 1.397 1.00 91.12 94 VAL A O 1
ATOM 747 N N . GLU A 1 95 ? -6.491 -2.457 2.884 1.00 92.81 95 GLU A N 1
ATOM 748 C CA . GLU A 1 95 ? -5.754 -3.499 2.160 1.00 92.81 95 GLU A CA 1
ATOM 749 C C . GLU A 1 95 ? -6.317 -3.744 0.758 1.00 92.81 95 GLU A C 1
ATOM 751 O O . GLU A 1 95 ? -5.554 -3.811 -0.209 1.00 92.81 95 GLU A O 1
ATOM 756 N N . GLU A 1 96 ? -7.637 -3.862 0.626 1.00 93.81 96 GLU A N 1
ATOM 757 C CA . GLU A 1 96 ? -8.312 -4.043 -0.659 1.00 93.81 96 GLU A CA 1
ATOM 758 C C . GLU A 1 96 ? -8.080 -2.851 -1.588 1.00 93.81 96 GLU A C 1
ATOM 760 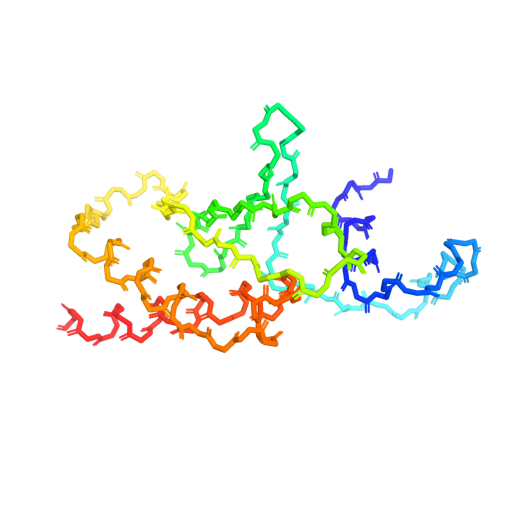O O . GLU A 1 96 ? -7.713 -3.042 -2.749 1.00 93.81 96 GLU A O 1
ATOM 765 N N . MET A 1 97 ? -8.230 -1.624 -1.081 1.00 94.38 97 MET A N 1
ATOM 766 C CA . MET A 1 97 ? -8.005 -0.406 -1.861 1.00 94.38 97 MET A CA 1
ATOM 767 C C . MET A 1 97 ? -6.551 -0.295 -2.322 1.00 94.38 97 MET A C 1
ATOM 769 O O . MET A 1 97 ? -6.307 -0.100 -3.512 1.00 94.38 97 MET A O 1
ATOM 773 N N . ALA A 1 98 ? -5.585 -0.499 -1.421 1.00 94.31 98 ALA A N 1
ATOM 774 C CA . ALA A 1 98 ? -4.163 -0.436 -1.747 1.00 94.31 98 ALA A CA 1
ATOM 775 C C . ALA A 1 98 ? -3.776 -1.501 -2.784 1.00 94.31 98 ALA A C 1
ATOM 777 O O . ALA A 1 98 ? -3.071 -1.225 -3.754 1.00 94.31 98 ALA A O 1
ATOM 778 N N . ASN A 1 99 ? -4.288 -2.724 -2.633 1.00 94.44 99 ASN A N 1
ATOM 779 C CA . ASN A 1 99 ? -4.024 -3.818 -3.567 1.00 94.44 99 ASN A CA 1
ATOM 780 C C . ASN A 1 99 ? -4.815 -3.724 -4.880 1.00 94.44 99 ASN A C 1
ATOM 782 O O . ASN A 1 99 ? -4.543 -4.505 -5.795 1.00 94.44 99 ASN A O 1
ATOM 786 N N .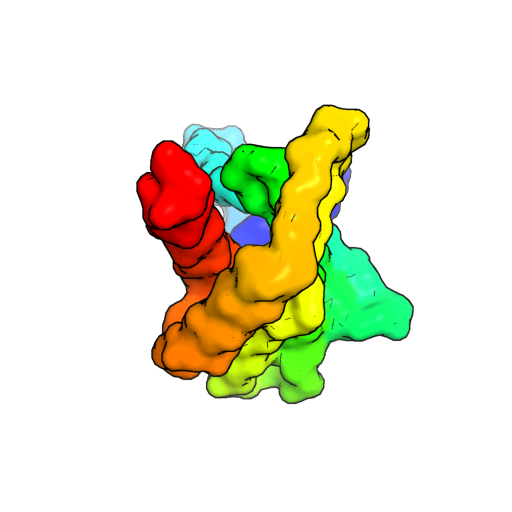 SER A 1 100 ? -5.753 -2.784 -4.990 1.00 95.00 100 SER A N 1
ATOM 787 C CA . SER A 1 100 ? -6.493 -2.479 -6.221 1.00 95.00 100 SER A CA 1
ATOM 788 C C . SER A 1 100 ? -5.929 -1.272 -6.972 1.00 95.00 100 SER A C 1
ATOM 790 O O . SER A 1 100 ? -6.379 -0.992 -8.081 1.00 95.00 100 SER A O 1
ATOM 792 N N . LEU A 1 101 ? -4.941 -0.573 -6.396 1.00 93.62 101 LEU A N 1
ATOM 793 C CA . LEU A 1 101 ? -4.221 0.497 -7.082 1.00 93.62 101 LEU A CA 1
ATOM 794 C C . LEU A 1 101 ? -3.560 -0.018 -8.360 1.00 93.62 101 LEU A C 1
ATOM 796 O O . LEU A 1 101 ? -3.275 -1.215 -8.515 1.00 93.62 101 LEU A O 1
ATOM 800 N N . ASP A 1 102 ? -3.294 0.914 -9.269 1.00 91.38 102 ASP A N 1
ATOM 801 C CA . ASP A 1 102 ? -2.631 0.603 -10.518 1.00 91.38 102 ASP A CA 1
ATOM 802 C C . ASP A 1 102 ? -1.235 0.009 -10.274 1.00 91.38 102 ASP A C 1
ATOM 804 O O . ASP A 1 102 ? -0.556 0.257 -9.271 1.00 91.38 102 ASP A O 1
ATOM 808 N N . VAL A 1 103 ? -0.809 -0.820 -11.220 1.00 87.38 103 VAL A N 1
ATOM 809 C CA . VAL A 1 103 ? 0.446 -1.563 -11.110 1.00 87.38 103 VAL A CA 1
ATOM 810 C C . VAL A 1 103 ? 1.655 -0.625 -11.053 1.00 87.38 103 VAL A C 1
ATOM 812 O O . VAL A 1 103 ? 2.618 -0.958 -10.371 1.00 87.38 103 VAL A O 1
ATOM 815 N N . HIS A 1 104 ? 1.616 0.544 -11.700 1.00 85.19 104 HIS A N 1
ATOM 816 C CA . HIS A 1 104 ? 2.742 1.481 -11.705 1.00 85.19 104 HIS A CA 1
ATOM 817 C C . HIS A 1 104 ? 2.937 2.134 -10.336 1.00 85.19 104 HIS A C 1
ATOM 819 O O . HIS A 1 104 ? 4.062 2.175 -9.837 1.00 85.19 104 HIS A O 1
ATOM 825 N N . THR A 1 105 ? 1.851 2.542 -9.679 1.00 84.94 105 THR A N 1
ATOM 826 C CA . THR A 1 105 ? 1.884 3.040 -8.296 1.00 84.94 105 THR A CA 1
ATOM 827 C C . THR A 1 105 ? 2.406 1.972 -7.340 1.00 84.94 105 THR A C 1
ATOM 829 O O . THR A 1 105 ? 3.177 2.264 -6.430 1.00 84.94 105 THR A O 1
ATOM 832 N N . ARG A 1 106 ? 2.051 0.707 -7.584 1.00 89.75 106 ARG A N 1
ATOM 833 C CA . ARG A 1 106 ? 2.466 -0.434 -6.759 1.00 89.75 106 ARG A CA 1
ATOM 834 C C . ARG A 1 106 ? 3.850 -0.982 -7.086 1.00 89.75 106 ARG A C 1
ATOM 836 O O . ARG A 1 106 ? 4.314 -1.848 -6.363 1.00 89.75 106 ARG A O 1
ATOM 843 N N . GLN A 1 107 ? 4.518 -0.556 -8.152 1.00 84.44 107 GLN A N 1
ATOM 844 C CA . GLN A 1 107 ? 5.876 -1.021 -8.471 1.00 84.44 107 GLN A CA 1
ATOM 845 C C . GLN A 1 107 ? 6.935 -0.304 -7.638 1.00 84.44 107 GLN A C 1
ATOM 847 O O . GLN A 1 107 ? 7.959 -0.896 -7.295 1.00 84.44 107 GLN A O 1
ATOM 852 N N . ASN A 1 108 ? 6.702 0.969 -7.322 1.00 83.50 108 ASN A N 1
ATOM 853 C CA . ASN A 1 108 ? 7.625 1.776 -6.546 1.00 83.50 108 ASN A CA 1
ATOM 854 C C . ASN A 1 108 ? 7.205 1.794 -5.073 1.00 83.50 108 ASN A C 1
ATOM 856 O O . ASN A 1 108 ? 6.066 2.109 -4.748 1.00 83.50 108 ASN A O 1
ATOM 860 N N . LEU A 1 109 ? 8.142 1.483 -4.179 1.00 83.06 109 LEU A N 1
ATOM 861 C CA . LEU A 1 109 ? 7.862 1.400 -2.748 1.00 83.06 109 LEU A CA 1
ATOM 862 C C . LEU A 1 109 ? 7.447 2.748 -2.141 1.00 83.06 109 LEU A C 1
ATOM 864 O O . LEU A 1 109 ? 6.533 2.780 -1.323 1.00 83.06 109 LEU A O 1
ATOM 868 N N . LEU A 1 110 ? 8.083 3.850 -2.555 1.00 83.38 110 LEU A N 1
ATOM 869 C CA . LEU A 1 110 ? 7.740 5.192 -2.077 1.00 83.38 110 LEU A CA 1
ATOM 870 C C . LEU A 1 110 ? 6.342 5.584 -2.554 1.00 83.38 110 LEU A C 1
ATOM 872 O O . LEU A 1 110 ? 5.503 5.929 -1.732 1.00 83.38 110 LEU A O 1
ATOM 876 N N . SER A 1 111 ? 6.069 5.441 -3.854 1.00 84.75 111 SER A N 1
ATOM 877 C CA . SER A 1 111 ? 4.746 5.739 -4.419 1.00 84.75 111 SER A CA 1
ATOM 878 C C . SER A 1 111 ? 3.648 4.881 -3.798 1.00 84.75 111 SER A C 1
ATOM 880 O O . SER A 1 111 ? 2.551 5.372 -3.544 1.00 84.75 111 SER A O 1
ATOM 882 N N . PHE A 1 112 ? 3.941 3.611 -3.511 1.00 89.81 112 PHE A N 1
ATOM 883 C CA . PHE A 1 112 ? 2.985 2.730 -2.861 1.00 89.81 112 PHE A CA 1
ATOM 884 C C . PHE A 1 112 ? 2.730 3.136 -1.404 1.00 89.81 112 PHE A C 1
ATOM 886 O O . PHE A 1 112 ? 1.579 3.158 -0.982 1.00 89.81 112 PHE A O 1
ATOM 893 N N . ALA A 1 113 ? 3.768 3.511 -0.650 1.00 88.50 113 ALA A N 1
ATOM 894 C CA . ALA A 1 113 ? 3.622 4.008 0.718 1.00 88.50 113 ALA A CA 1
ATOM 895 C C . ALA A 1 113 ? 2.847 5.336 0.780 1.00 88.50 113 ALA A C 1
ATOM 897 O O . ALA A 1 113 ? 1.926 5.450 1.589 1.00 88.50 113 ALA A O 1
ATOM 898 N N . ASP A 1 114 ? 3.150 6.281 -0.117 1.00 88.38 114 ASP A N 1
ATOM 899 C CA . ASP A 1 114 ? 2.419 7.549 -0.247 1.00 88.38 114 ASP A CA 1
ATOM 900 C C . ASP A 1 114 ? 0.925 7.291 -0.533 1.00 88.38 114 ASP A C 1
ATOM 902 O O . ASP A 1 114 ? 0.046 7.908 0.069 1.00 88.38 114 ASP A O 1
ATOM 906 N N . ALA A 1 115 ? 0.614 6.336 -1.416 1.00 91.38 115 ALA A N 1
ATOM 907 C CA . ALA A 1 115 ? -0.766 5.994 -1.748 1.00 91.38 115 ALA A CA 1
ATOM 908 C C . ALA A 1 115 ? -1.505 5.291 -0.593 1.00 91.38 115 ALA A C 1
ATOM 910 O O . ALA A 1 115 ? -2.694 5.534 -0.386 1.00 91.38 115 ALA A O 1
ATOM 911 N N . ILE A 1 116 ? -0.823 4.440 0.184 1.00 91.31 116 ILE A N 1
ATOM 912 C CA . ILE A 1 116 ? -1.405 3.832 1.392 1.00 91.31 116 ILE A CA 1
ATOM 913 C C . ILE A 1 116 ? -1.720 4.917 2.429 1.00 91.31 116 ILE A C 1
ATOM 915 O O . ILE A 1 116 ? -2.802 4.890 3.014 1.00 91.31 116 ILE A O 1
ATOM 919 N N . GLU A 1 117 ? -0.819 5.884 2.635 1.00 89.75 117 GLU A N 1
ATOM 920 C CA . GLU A 1 117 ? -1.072 7.042 3.502 1.00 89.75 117 GLU A CA 1
ATOM 921 C C . GLU A 1 117 ? -2.318 7.812 3.046 1.00 89.75 117 GLU A C 1
ATOM 923 O O . GLU A 1 117 ? -3.195 8.119 3.857 1.00 89.75 117 GLU A O 1
ATOM 928 N N . GLU A 1 118 ? -2.440 8.090 1.747 1.00 90.31 118 GLU A N 1
ATOM 929 C CA . GLU A 1 118 ? -3.595 8.808 1.212 1.00 90.31 118 GLU A CA 1
ATOM 930 C C . GLU A 1 118 ? -4.906 8.044 1.454 1.00 90.31 118 GLU A C 1
ATOM 932 O O . GLU A 1 118 ? -5.876 8.623 1.955 1.00 90.31 118 GLU A O 1
ATOM 937 N N . ILE 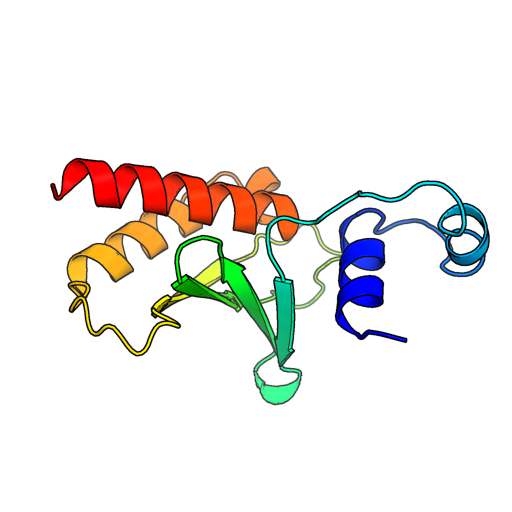A 1 119 ? -4.927 6.737 1.172 1.00 91.62 119 ILE A N 1
ATOM 938 C CA . ILE A 1 119 ? -6.081 5.870 1.443 1.00 91.62 119 ILE A CA 1
ATOM 939 C C . ILE A 1 119 ? -6.431 5.903 2.933 1.00 91.62 119 ILE A C 1
ATOM 941 O O . ILE A 1 119 ? -7.608 6.022 3.279 1.00 91.62 119 ILE A O 1
ATOM 945 N N . LEU A 1 120 ? -5.433 5.843 3.818 1.00 88.31 120 LEU A N 1
ATOM 946 C CA . LEU A 1 120 ? -5.649 5.901 5.262 1.00 88.31 120 LEU A CA 1
ATOM 947 C C . LEU A 1 120 ? -6.315 7.202 5.688 1.00 88.31 120 LEU A C 1
ATOM 949 O O . LEU A 1 120 ? -7.334 7.175 6.379 1.00 88.31 120 LEU A O 1
ATOM 953 N N . VAL A 1 121 ? -5.793 8.339 5.231 1.00 86.81 121 VAL A N 1
ATOM 954 C CA . VAL A 1 121 ? -6.363 9.656 5.533 1.00 86.81 121 VAL A CA 1
ATOM 955 C C . VAL A 1 121 ? -7.800 9.762 5.014 1.00 86.81 121 VAL A C 1
ATOM 957 O O . VAL A 1 121 ? -8.670 10.283 5.716 1.00 86.81 121 VAL A O 1
ATOM 960 N N . GLN A 1 122 ? -8.078 9.252 3.812 1.00 88.50 122 GLN A N 1
ATOM 961 C CA . GLN A 1 122 ? -9.423 9.250 3.235 1.00 88.50 122 GLN A CA 1
ATOM 962 C C . GLN A 1 122 ? -10.400 8.370 4.029 1.00 88.50 122 GLN A C 1
ATOM 964 O O . GLN A 1 122 ? -11.516 8.808 4.323 1.00 88.50 122 GLN A O 1
ATOM 969 N N . GLN A 1 123 ? -9.994 7.153 4.406 1.00 86.56 123 GLN A N 1
ATOM 970 C CA . GLN A 1 123 ? -10.850 6.249 5.177 1.00 86.56 123 GLN A CA 1
ATOM 971 C C . GLN A 1 123 ? -11.099 6.782 6.590 1.00 86.56 123 GLN A C 1
ATOM 973 O O . GLN A 1 123 ? -12.245 6.810 7.028 1.00 86.56 123 GLN A O 1
ATOM 978 N N . MET A 1 124 ? -10.075 7.306 7.270 1.00 83.62 124 MET A N 1
ATOM 979 C CA . MET A 1 124 ? -10.235 7.884 8.610 1.00 83.62 124 MET A CA 1
ATOM 980 C C . MET A 1 124 ? -11.174 9.094 8.619 1.00 83.62 124 MET A C 1
ATOM 982 O O . MET A 1 124 ? -11.925 9.274 9.571 1.00 83.62 124 MET A O 1
ATOM 986 N N . ARG A 1 125 ? -11.162 9.918 7.563 1.00 81.38 125 ARG A N 1
ATOM 987 C CA . ARG A 1 125 ? -12.113 11.033 7.407 1.00 81.38 125 ARG A CA 1
ATOM 988 C C . ARG A 1 125 ? -13.543 10.579 7.128 1.00 81.38 125 ARG A C 1
ATOM 990 O O . ARG A 1 125 ? -14.455 11.355 7.368 1.00 81.38 125 ARG A O 1
ATOM 997 N N . SER A 1 126 ? -13.726 9.378 6.586 1.00 76.31 126 SER A N 1
ATOM 998 C CA . SER A 1 126 ? -15.045 8.840 6.230 1.00 76.31 126 SER A CA 1
ATOM 999 C C . SER A 1 126 ? -15.715 8.082 7.383 1.00 76.31 126 SER A C 1
ATOM 1001 O O . SER A 1 126 ? -16.922 7.866 7.337 1.00 76.31 126 SER A O 1
ATOM 1003 N N . GLU A 1 127 ? -14.946 7.649 8.387 1.00 65.38 127 GLU A N 1
ATOM 1004 C CA . GLU A 1 127 ? -15.447 6.987 9.604 1.00 65.38 127 GLU A CA 1
ATOM 1005 C C . GLU A 1 127 ? -15.687 7.950 10.786 1.00 65.38 127 GLU A C 1
ATOM 1007 O O . GLU A 1 127 ? -16.223 7.525 11.811 1.00 65.38 127 GLU A O 1
ATOM 1012 N N . LEU A 1 128 ? -15.289 9.223 10.651 1.00 52.78 128 LEU A N 1
ATOM 1013 C CA . LEU A 1 128 ? -15.571 10.321 11.592 1.00 52.78 128 LEU A CA 1
ATOM 1014 C C . LEU A 1 128 ? -16.934 10.962 11.309 1.00 52.78 128 LEU A C 1
ATOM 1016 O O . LEU A 1 128 ? -17.615 11.306 12.301 1.00 52.78 128 LEU A O 1
#

Foldseek 3Di:
DPPQVVVVVCLVPVDDDPPPPVVVVPPDDPPDLQWTWDADPPQCWIWIHHPPQKTWIKHDDPPPPVDLAFIAGPWMDGNDPPCPPDDPVLTVVLRVVLRPDDSNCRSRPSSSSVVSNVSNVVSVVVVD

Organism: NCBI:txid152367